Protein AF-A0A5N6P6R6-F1 (afdb_monomer_lite)

Sequence (130 aa):
MVKAIRVYEVGDPEVLKWEDVEIGDPYMSLQWMVAVGVVTAIGEGVCELKIGDIVYRNAMGTYTEEQIVLADKEMPLPPIDPLVVASVMIQAHTWFKDVMVDPCVADDGYIDRRLIDRAMVWGESLLLDD

InterPro domains:
  IPR011032 GroES-like superfamily [SSF50129] (2-95)

Foldseek 3Di:
DWWFWFADDDDDPVRTDTDDDDAPPDLPGAADFKFKDFACDDDPPDDPDDGGWIWITGGGRRRIPDYDDDNVRIDTDDPDPRVVCRVCVVVVVVVVCVQCVPPVNPVPVDRPPVVVVVVVPPDDDDDDDD

Secondary structure (DSSP, 8-state):
-EEEEE--S--SGGG-EEEEE-TT--STT----EEEEE-----TT--S--TT-EEEEESS---BS-----GGG-EEE-S--HHHHHHHHHHHHHHHHHHHH-TTT-SSS---HHHHHHHS-SSS------

Radius of gyration: 18.82 Å; chains: 1; bounding box: 40×43×48 Å

pLDDT: mean 73.02, std 19.09, range [30.12, 93.81]

Structure (mmCIF, N/CA/C/O backbone):
data_AF-A0A5N6P6R6-F1
#
_entry.id   AF-A0A5N6P6R6-F1
#
loop_
_atom_site.group_PDB
_atom_site.id
_atom_site.type_symbol
_atom_site.label_atom_id
_atom_site.label_alt_id
_atom_site.label_comp_id
_atom_site.label_asym_id
_atom_site.label_entity_id
_atom_site.label_seq_id
_atom_site.pdbx_PDB_ins_code
_atom_site.Cartn_x
_atom_site.Cartn_y
_atom_site.Cartn_z
_atom_site.occupancy
_atom_site.B_iso_or_equiv
_atom_site.auth_seq_id
_atom_site.auth_comp_id
_atom_site.auth_asym_id
_atom_site.auth_atom_id
_atom_site.pdbx_PDB_model_num
ATOM 1 N N . MET A 1 1 ? 2.689 11.099 13.423 1.00 80.75 1 MET A N 1
ATOM 2 C CA . MET A 1 1 ? 3.693 11.433 12.398 1.00 80.75 1 MET A CA 1
ATOM 3 C C . MET A 1 1 ? 4.094 10.141 11.739 1.00 80.75 1 MET A C 1
ATOM 5 O O . MET A 1 1 ? 4.387 9.197 12.464 1.00 80.75 1 MET A O 1
ATOM 9 N N . VAL A 1 2 ? 4.045 10.101 10.415 1.00 87.56 2 VAL A N 1
ATOM 10 C CA . VAL A 1 2 ? 4.487 8.956 9.610 1.00 87.56 2 VAL A CA 1
ATOM 11 C C . VAL A 1 2 ? 5.591 9.420 8.686 1.00 87.56 2 VAL A C 1
ATOM 13 O O . VAL A 1 2 ? 5.722 10.620 8.440 1.00 87.56 2 VAL A O 1
ATOM 16 N N . LYS A 1 3 ? 6.399 8.503 8.178 1.00 89.06 3 LYS A N 1
ATOM 17 C CA . LYS A 1 3 ? 7.421 8.865 7.209 1.00 89.06 3 LYS A CA 1
ATOM 18 C C . LYS A 1 3 ? 6.901 8.789 5.779 1.00 89.06 3 LYS A C 1
ATOM 20 O O . LYS A 1 3 ? 6.037 7.976 5.434 1.00 89.06 3 LYS A O 1
ATOM 25 N N . ALA A 1 4 ? 7.453 9.647 4.931 1.00 88.62 4 ALA A N 1
ATOM 26 C CA . ALA A 1 4 ? 7.219 9.617 3.498 1.00 88.62 4 ALA A CA 1
ATOM 27 C C . ALA A 1 4 ? 8.457 10.068 2.718 1.00 88.62 4 ALA A C 1
ATOM 29 O O . ALA A 1 4 ? 9.284 10.833 3.221 1.00 88.62 4 ALA A O 1
ATOM 30 N N . ILE A 1 5 ? 8.561 9.610 1.469 1.00 88.69 5 ILE A N 1
ATOM 31 C CA . ILE A 1 5 ? 9.551 10.117 0.516 1.00 88.69 5 ILE A CA 1
ATOM 32 C C . ILE A 1 5 ? 8.927 11.272 -0.261 1.00 88.69 5 ILE A C 1
ATOM 34 O O . ILE A 1 5 ? 7.967 11.072 -1.005 1.00 88.69 5 ILE A O 1
ATOM 38 N N . ARG A 1 6 ? 9.498 12.472 -0.130 1.00 85.38 6 ARG A N 1
ATOM 39 C CA . ARG A 1 6 ? 9.080 13.664 -0.881 1.00 85.38 6 ARG A CA 1
ATOM 40 C C . ARG A 1 6 ? 10.106 14.049 -1.936 1.00 85.38 6 ARG A C 1
ATOM 42 O O . ARG A 1 6 ? 11.313 13.938 -1.722 1.00 85.38 6 ARG A O 1
ATOM 49 N N . VAL A 1 7 ? 9.590 14.524 -3.067 1.00 84.44 7 VAL A N 1
ATOM 50 C CA . VAL A 1 7 ? 10.373 15.050 -4.187 1.00 84.44 7 VAL A CA 1
ATOM 51 C C . VAL A 1 7 ? 9.863 16.448 -4.498 1.00 84.44 7 VAL A C 1
ATOM 53 O O . VAL A 1 7 ? 8.674 16.644 -4.742 1.00 84.44 7 VAL A O 1
ATOM 56 N N . TYR A 1 8 ? 10.763 17.426 -4.456 1.00 85.44 8 TYR A N 1
ATOM 57 C CA . TYR A 1 8 ? 10.438 18.839 -4.682 1.00 85.44 8 TYR A CA 1
ATOM 58 C C . TYR A 1 8 ? 10.943 19.345 -6.035 1.00 85.44 8 TYR A C 1
ATOM 60 O O . TYR A 1 8 ? 10.436 20.334 -6.558 1.00 85.44 8 TYR A O 1
ATOM 68 N N . GLU A 1 9 ? 11.932 18.659 -6.602 1.00 85.25 9 GLU A N 1
ATOM 69 C CA . GLU A 1 9 ? 12.574 18.995 -7.865 1.00 85.25 9 GLU A CA 1
ATOM 70 C C . GLU A 1 9 ? 12.997 17.719 -8.596 1.00 85.25 9 GLU A C 1
ATOM 72 O O . GLU A 1 9 ? 13.173 16.666 -7.983 1.00 85.25 9 GLU A O 1
ATOM 77 N N . VAL A 1 10 ? 13.126 17.805 -9.920 1.00 87.75 10 VAL A N 1
ATOM 78 C CA . VAL A 1 10 ? 13.599 16.687 -10.745 1.00 87.75 10 VAL A CA 1
ATOM 79 C C . VAL A 1 10 ? 15.110 16.568 -10.588 1.00 87.75 10 VAL A C 1
ATOM 81 O O . VAL A 1 10 ? 15.825 17.546 -10.793 1.00 87.75 10 VAL A O 1
ATOM 84 N N . GLY A 1 11 ? 15.598 15.368 -10.287 1.00 89.69 11 GLY A N 1
ATOM 85 C CA . GLY A 1 11 ? 17.026 15.103 -10.175 1.00 89.69 11 GLY A CA 1
ATOM 86 C C . GLY A 1 11 ? 17.340 13.637 -9.905 1.00 89.69 11 GLY A C 1
ATOM 87 O O . GLY A 1 11 ? 16.467 12.769 -9.984 1.00 89.69 11 GLY A O 1
ATOM 88 N N . ASP A 1 12 ? 18.608 13.391 -9.597 1.00 91.12 12 ASP A N 1
ATOM 89 C CA . ASP A 1 12 ? 19.142 12.088 -9.202 1.00 91.12 12 ASP A CA 1
ATOM 90 C C . ASP A 1 12 ? 18.595 11.645 -7.830 1.00 91.12 12 ASP A C 1
ATOM 92 O O . ASP A 1 12 ? 17.969 12.446 -7.135 1.00 91.12 12 ASP A O 1
ATOM 96 N N . PRO A 1 13 ? 18.825 10.397 -7.374 1.00 89.88 13 PRO A N 1
ATOM 97 C CA . PRO A 1 13 ? 18.263 9.888 -6.114 1.00 89.88 13 PRO A CA 1
ATOM 98 C C . PRO A 1 13 ? 18.543 10.738 -4.863 1.00 89.88 13 PRO A C 1
ATOM 100 O O . PRO A 1 13 ? 17.854 10.597 -3.858 1.00 89.88 13 PRO A O 1
ATOM 103 N N . GLU A 1 14 ? 19.527 11.633 -4.920 1.00 91.44 14 GLU A N 1
ATOM 104 C CA . GLU A 1 14 ? 19.862 12.600 -3.871 1.00 91.44 14 GLU A CA 1
ATOM 105 C C . GLU A 1 14 ? 18.728 13.597 -3.574 1.00 91.44 14 GLU A C 1
ATOM 107 O O . GLU A 1 14 ? 18.653 14.123 -2.465 1.00 91.44 14 GLU A O 1
ATOM 112 N N . VAL A 1 15 ? 17.818 13.839 -4.528 1.00 90.56 15 VAL A N 1
ATOM 113 C CA . VAL A 1 15 ? 16.662 14.730 -4.319 1.00 90.56 15 VAL A CA 1
ATOM 114 C C . VAL A 1 15 ? 15.535 14.072 -3.512 1.00 90.56 15 VAL A C 1
ATOM 116 O O . VAL A 1 15 ? 14.577 14.751 -3.135 1.00 90.56 15 VAL A O 1
ATOM 119 N N . LEU A 1 16 ? 15.628 12.761 -3.242 1.00 89.31 16 LEU A N 1
ATOM 120 C CA . LEU A 1 16 ? 14.659 12.023 -2.433 1.00 89.31 16 LEU A CA 1
ATOM 121 C C . LEU A 1 16 ? 14.866 12.339 -0.949 1.00 89.31 16 LEU A C 1
ATOM 123 O O . LEU A 1 16 ? 15.903 12.016 -0.369 1.00 89.31 16 LEU A O 1
ATOM 127 N N . LYS A 1 17 ? 13.854 12.928 -0.307 1.00 89.44 17 LYS A N 1
ATOM 128 C CA . LYS A 1 17 ? 13.918 13.287 1.116 1.00 89.44 17 LYS A CA 1
ATOM 129 C C . LYS A 1 17 ? 13.010 12.399 1.953 1.00 89.44 17 LYS A C 1
ATOM 131 O O . LYS A 1 17 ? 11.830 12.265 1.642 1.00 89.44 17 LYS A O 1
ATOM 136 N N . TRP A 1 18 ? 13.562 11.822 3.022 1.00 90.75 18 TRP A N 1
ATOM 137 C CA . TRP A 1 18 ? 12.822 11.044 4.020 1.00 90.75 18 TRP A CA 1
ATOM 138 C C . TRP A 1 18 ? 12.369 11.953 5.160 1.00 90.75 18 TRP A C 1
ATOM 140 O O . TRP A 1 18 ? 13.164 12.326 6.026 1.00 90.75 18 TRP A O 1
ATOM 150 N N . GLU A 1 19 ? 11.097 12.332 5.142 1.00 89.38 19 GLU A N 1
ATOM 151 C CA . GLU A 1 19 ? 10.555 13.384 6.005 1.00 89.38 19 GLU A CA 1
ATOM 152 C C . GLU A 1 19 ? 9.415 12.845 6.874 1.00 89.38 19 GLU A C 1
ATOM 154 O O . GLU A 1 19 ? 8.696 11.924 6.485 1.00 89.38 19 GLU A O 1
ATOM 159 N N . ASP A 1 20 ? 9.265 13.416 8.071 1.00 89.88 20 ASP A N 1
ATOM 160 C CA . ASP A 1 20 ? 8.076 13.210 8.898 1.00 89.88 20 ASP A CA 1
ATOM 161 C C . ASP A 1 20 ? 6.921 14.038 8.331 1.00 89.88 20 ASP A C 1
ATOM 163 O O . ASP A 1 20 ? 7.062 15.241 8.113 1.00 89.88 20 ASP A O 1
ATOM 167 N N . VAL A 1 21 ? 5.776 13.398 8.118 1.00 85.50 21 VAL A N 1
ATOM 168 C CA . VAL A 1 21 ? 4.561 14.019 7.586 1.00 85.50 21 VAL A CA 1
ATOM 169 C C . VAL A 1 21 ? 3.365 13.735 8.488 1.00 85.50 21 VAL A C 1
ATOM 171 O O . VAL A 1 21 ? 3.328 12.736 9.224 1.00 85.50 21 VAL A O 1
ATOM 174 N N . GLU A 1 22 ? 2.375 14.624 8.439 1.00 85.56 22 GLU A N 1
ATOM 175 C CA . GLU A 1 22 ? 1.089 14.376 9.074 1.00 85.56 22 GLU A CA 1
ATOM 176 C C . GLU A 1 22 ? 0.206 13.526 8.157 1.00 85.56 22 GLU A C 1
ATOM 178 O O . GLU A 1 22 ? 0.189 13.669 6.932 1.00 85.56 22 GLU A O 1
ATOM 183 N N . ILE A 1 23 ? -0.532 12.596 8.762 1.00 80.50 23 ILE A N 1
ATOM 184 C CA . ILE A 1 23 ? -1.466 11.750 8.023 1.00 80.50 23 ILE A CA 1
ATOM 185 C C . ILE A 1 23 ? -2.584 12.648 7.479 1.00 80.50 23 ILE A C 1
ATOM 187 O O . ILE A 1 23 ? -3.280 13.309 8.246 1.00 80.50 23 ILE A O 1
ATOM 191 N N . GLY A 1 24 ? -2.772 12.635 6.158 1.00 72.69 24 GLY A N 1
ATOM 192 C CA . GLY A 1 24 ? -3.755 13.478 5.469 1.00 72.69 24 GLY A CA 1
ATOM 193 C C . GLY A 1 24 ? -3.170 14.730 4.814 1.00 72.69 24 GLY A C 1
ATOM 194 O O . GLY A 1 24 ? -3.910 15.439 4.129 1.00 72.69 24 GLY A O 1
ATOM 195 N N . ASP A 1 25 ? -1.862 14.977 4.949 1.00 70.38 25 ASP A N 1
ATOM 196 C CA . ASP A 1 25 ? -1.195 16.023 4.175 1.00 70.38 25 ASP A CA 1
ATOM 197 C C . ASP A 1 25 ? -1.385 15.792 2.664 1.00 70.38 25 ASP A C 1
ATOM 199 O O . ASP A 1 25 ? -1.205 14.671 2.171 1.00 70.38 25 ASP A O 1
ATOM 203 N N . PRO A 1 26 ? -1.742 16.838 1.894 1.00 60.41 26 PRO A N 1
ATOM 204 C CA . PRO A 1 26 ? -2.059 16.691 0.484 1.00 60.41 26 PRO A CA 1
ATOM 205 C C . PRO A 1 26 ? -0.861 16.170 -0.318 1.00 60.41 26 PRO A C 1
ATOM 207 O O . PRO A 1 26 ? 0.262 16.665 -0.214 1.00 60.41 26 PRO A O 1
ATOM 210 N N . TYR A 1 27 ? -1.155 15.207 -1.196 1.00 61.12 27 TYR A N 1
ATOM 211 C CA . TYR A 1 27 ? -0.233 14.400 -2.012 1.00 61.12 27 TYR A CA 1
ATOM 212 C C . TYR A 1 27 ? 0.662 15.164 -2.998 1.00 61.12 27 TYR A C 1
ATOM 214 O O . TYR A 1 27 ? 1.357 14.541 -3.795 1.00 61.12 27 TYR A O 1
ATOM 222 N N . MET A 1 28 ? 0.642 16.498 -2.990 1.00 52.44 28 MET A N 1
ATOM 223 C CA . MET A 1 28 ? 1.182 17.336 -4.067 1.00 52.44 28 MET A CA 1
ATOM 224 C C . MET A 1 28 ? 2.699 17.209 -4.286 1.00 52.44 28 MET A C 1
ATOM 226 O O . MET A 1 28 ? 3.177 17.652 -5.323 1.00 52.44 28 MET A O 1
ATOM 230 N N . SER A 1 29 ? 3.448 16.587 -3.367 1.00 54.47 29 SER A N 1
ATOM 231 C CA . SER A 1 29 ? 4.894 16.334 -3.513 1.00 54.47 29 SER A CA 1
ATOM 232 C C . SER A 1 29 ? 5.288 14.856 -3.401 1.00 54.47 29 SER A C 1
ATOM 234 O O . SER A 1 29 ? 6.474 14.543 -3.266 1.00 54.47 29 SER A O 1
ATOM 236 N N . LEU A 1 30 ? 4.314 13.945 -3.355 1.00 58.16 30 LEU A N 1
ATOM 237 C CA . LEU A 1 30 ? 4.585 12.518 -3.241 1.00 58.16 30 LEU A CA 1
ATOM 238 C C . LEU A 1 30 ? 4.564 11.917 -4.652 1.00 58.16 30 LEU A C 1
ATOM 240 O O . LEU A 1 30 ? 3.525 11.824 -5.307 1.00 58.16 30 LEU A O 1
ATOM 244 N N . GLN A 1 31 ? 5.748 11.551 -5.136 1.00 59.88 31 GLN A N 1
ATOM 245 C CA . GLN A 1 31 ? 5.913 10.795 -6.376 1.00 59.88 31 GLN A CA 1
ATOM 246 C C . GLN A 1 31 ? 5.427 9.342 -6.148 1.00 59.88 31 GLN A C 1
ATOM 248 O O . GLN A 1 31 ? 5.261 8.925 -5.001 1.00 59.88 31 GLN A O 1
ATOM 253 N N . TRP A 1 32 ? 5.254 8.572 -7.230 1.00 65.56 32 TRP A N 1
ATOM 254 C CA . TRP A 1 32 ? 4.916 7.130 -7.282 1.00 65.56 32 TRP A CA 1
ATOM 255 C C . TRP A 1 32 ? 3.435 6.780 -7.278 1.00 65.56 32 TRP A C 1
ATOM 257 O O . TRP A 1 32 ? 2.627 7.490 -6.698 1.00 65.56 32 TRP A O 1
ATOM 267 N N . MET A 1 33 ? 3.102 5.694 -7.984 1.00 74.75 33 MET A N 1
ATOM 268 C CA . MET A 1 33 ? 1.729 5.364 -8.370 1.00 74.75 33 MET A CA 1
ATOM 269 C C . MET A 1 33 ? 1.145 4.134 -7.679 1.00 74.75 33 MET A C 1
ATOM 271 O O . MET A 1 33 ? -0.057 3.950 -7.754 1.00 74.75 33 MET A O 1
ATOM 275 N N . VAL A 1 34 ? 1.938 3.255 -7.067 1.00 83.44 34 VAL A N 1
ATOM 276 C CA . VAL A 1 34 ? 1.441 1.945 -6.611 1.00 83.44 34 VAL A CA 1
ATOM 277 C C . VAL A 1 34 ? 1.742 1.710 -5.136 1.00 83.44 34 VAL A C 1
ATOM 279 O O . VAL A 1 34 ? 2.871 1.939 -4.705 1.00 83.44 34 VAL A O 1
ATOM 282 N N . ALA A 1 35 ? 0.737 1.247 -4.389 1.00 86.38 35 ALA A N 1
ATOM 283 C CA . ALA A 1 35 ? 0.862 0.742 -3.022 1.00 86.38 35 ALA A CA 1
ATOM 284 C C . ALA A 1 35 ? 0.030 -0.529 -2.838 1.00 86.38 35 ALA A C 1
ATOM 286 O O . ALA A 1 35 ? -1.008 -0.718 -3.474 1.00 86.38 35 ALA A O 1
ATOM 287 N N . VAL A 1 36 ? 0.478 -1.366 -1.908 1.00 90.12 36 VAL A N 1
ATOM 288 C CA . VAL A 1 36 ? -0.322 -2.432 -1.310 1.00 90.12 36 VAL A CA 1
ATOM 289 C C . VAL A 1 36 ? -0.204 -2.271 0.192 1.00 90.12 36 VAL A C 1
ATOM 291 O O . VAL A 1 36 ? 0.901 -2.100 0.704 1.00 90.12 36 VAL A O 1
ATOM 294 N N . GLY A 1 37 ? -1.329 -2.311 0.890 1.00 90.00 37 GLY A N 1
ATOM 295 C CA . GLY A 1 37 ? -1.359 -2.108 2.330 1.00 90.00 37 GLY A CA 1
ATOM 296 C C . GLY A 1 37 ? -2.457 -2.910 2.999 1.00 90.00 37 GLY A C 1
ATOM 297 O O . GLY A 1 37 ? -3.334 -3.470 2.343 1.00 90.00 37 GLY A O 1
ATOM 298 N N . VAL A 1 38 ? -2.392 -2.957 4.325 1.00 92.75 38 VAL A N 1
ATOM 299 C CA . VAL A 1 38 ? -3.450 -3.512 5.168 1.00 92.75 38 VAL A CA 1
ATOM 300 C C . VAL A 1 38 ? -4.304 -2.359 5.683 1.00 92.75 38 VAL A C 1
ATOM 302 O O . VAL A 1 38 ? -3.771 -1.343 6.125 1.00 92.75 38 VAL A O 1
ATOM 305 N N . VAL A 1 39 ? -5.625 -2.509 5.657 1.00 92.88 39 VAL A N 1
ATOM 306 C CA . VAL A 1 39 ? -6.556 -1.532 6.229 1.00 92.88 39 VAL A CA 1
ATOM 307 C C . VAL A 1 39 ? -6.407 -1.531 7.751 1.00 92.88 39 VAL A C 1
ATOM 309 O O . VAL A 1 39 ? -6.762 -2.505 8.416 1.00 92.88 39 VAL A O 1
ATOM 312 N N . THR A 1 40 ? -5.892 -0.439 8.314 1.00 92.44 40 THR A N 1
ATOM 313 C CA . THR A 1 40 ? -5.674 -0.279 9.765 1.00 92.44 40 THR A CA 1
ATOM 314 C C . THR A 1 40 ? -6.802 0.483 10.462 1.00 92.44 40 THR A C 1
ATOM 316 O O . THR A 1 40 ? -7.045 0.270 11.649 1.00 92.44 40 THR A O 1
ATOM 319 N N . ALA A 1 41 ? -7.525 1.336 9.735 1.00 91.38 41 ALA A N 1
ATOM 320 C CA . ALA A 1 41 ? -8.638 2.129 10.244 1.00 91.38 41 ALA A CA 1
ATOM 321 C C . ALA A 1 41 ? -9.700 2.351 9.160 1.00 91.38 41 ALA A C 1
ATOM 323 O O . ALA A 1 41 ? -9.409 2.290 7.966 1.00 91.38 41 ALA A O 1
ATOM 324 N N . ILE A 1 42 ? -10.937 2.615 9.587 1.00 92.31 42 ILE A N 1
ATOM 325 C CA . ILE A 1 42 ? -12.093 2.799 8.707 1.00 92.31 42 ILE A CA 1
ATOM 326 C C . ILE A 1 42 ? -12.863 4.048 9.125 1.00 92.31 42 ILE A C 1
ATOM 328 O O . ILE A 1 42 ? -13.158 4.237 10.305 1.00 92.31 42 ILE A O 1
ATOM 332 N N . GLY A 1 43 ? -13.171 4.899 8.145 1.00 88.38 43 GLY A N 1
ATOM 333 C CA . GLY A 1 43 ? -13.997 6.089 8.332 1.00 88.38 43 GLY A CA 1
ATOM 334 C C . GLY A 1 43 ? -15.494 5.775 8.375 1.00 88.38 43 GLY A C 1
ATOM 335 O O . GLY A 1 43 ? -15.951 4.737 7.897 1.00 88.38 43 GLY A O 1
ATOM 336 N N . GLU A 1 44 ? -16.276 6.699 8.929 1.00 87.75 44 GLU A N 1
ATOM 337 C CA . GLU A 1 44 ? -17.736 6.588 8.964 1.00 87.75 44 GLU A CA 1
ATOM 338 C C . GLU A 1 44 ? -18.318 6.513 7.538 1.00 87.75 44 GLU A C 1
ATOM 340 O O . GLU A 1 44 ? -17.961 7.306 6.668 1.00 87.75 44 GLU A O 1
ATOM 345 N N . GLY A 1 45 ? -19.202 5.541 7.293 1.00 85.88 45 GLY A N 1
ATOM 346 C CA . GLY A 1 45 ? -19.850 5.332 5.990 1.00 85.88 45 GLY A CA 1
ATOM 347 C C . GLY A 1 45 ? -19.134 4.373 5.030 1.00 85.88 45 GLY A C 1
ATOM 348 O O . GLY A 1 45 ? -19.668 4.090 3.961 1.00 85.88 45 GLY A O 1
ATOM 349 N N . VAL A 1 46 ? -17.969 3.830 5.396 1.00 87.56 46 VAL A N 1
ATOM 350 C CA . VAL A 1 46 ? -17.296 2.776 4.617 1.00 87.56 46 VAL A CA 1
ATOM 351 C C . VAL A 1 46 ? -17.848 1.407 5.022 1.00 87.56 46 VAL A C 1
ATOM 353 O O . VAL A 1 46 ? -17.680 0.977 6.161 1.00 87.56 46 VAL A O 1
ATOM 356 N N . CYS A 1 47 ? -18.501 0.718 4.084 1.00 85.38 47 CYS A N 1
ATOM 357 C CA . CYS A 1 47 ? -19.159 -0.572 4.340 1.00 85.38 47 CYS A CA 1
ATOM 358 C C . CYS A 1 47 ? -18.469 -1.772 3.671 1.00 85.38 47 CYS A C 1
ATOM 360 O O . CYS A 1 47 ? -18.695 -2.906 4.084 1.00 85.38 47 CYS A O 1
ATOM 362 N N . GLU A 1 48 ? -17.678 -1.541 2.619 1.00 84.75 48 GLU A N 1
ATOM 363 C CA . GLU A 1 48 ? -17.163 -2.611 1.745 1.00 84.75 48 GLU A CA 1
ATOM 364 C C . GLU A 1 48 ? -15.799 -3.163 2.173 1.00 84.75 48 GLU A C 1
ATOM 366 O O . GLU A 1 48 ? -15.448 -4.285 1.814 1.00 84.75 48 GLU A O 1
ATOM 371 N N . LEU A 1 49 ? -15.052 -2.400 2.972 1.00 89.50 49 LEU A N 1
ATOM 372 C CA . LEU A 1 49 ? -13.754 -2.789 3.518 1.00 89.50 49 LEU A CA 1
ATOM 373 C C . LEU A 1 49 ? -13.872 -3.031 5.022 1.00 89.50 49 LEU A C 1
ATOM 375 O O . LEU A 1 49 ? -14.693 -2.412 5.699 1.00 89.50 49 LEU A O 1
ATOM 379 N N . LYS A 1 50 ? -13.024 -3.909 5.556 1.00 91.38 50 LYS A N 1
ATOM 380 C CA . LYS A 1 50 ? -12.850 -4.135 6.999 1.00 91.38 50 LYS A CA 1
ATOM 381 C C . LYS A 1 50 ? -11.385 -3.996 7.402 1.00 91.38 50 LYS A C 1
ATOM 383 O O . LYS A 1 50 ? -10.478 -4.180 6.594 1.00 91.38 50 LYS A O 1
ATOM 388 N N . ILE A 1 51 ? -11.156 -3.689 8.678 1.00 93.81 51 ILE A N 1
ATOM 389 C CA . ILE A 1 51 ? -9.808 -3.692 9.255 1.00 93.81 51 ILE A CA 1
ATOM 390 C C . ILE A 1 51 ? -9.193 -5.080 9.041 1.00 93.81 51 ILE A C 1
ATOM 392 O O . ILE A 1 51 ? -9.835 -6.097 9.312 1.00 93.81 51 ILE A O 1
ATOM 396 N N . GLY A 1 52 ? -7.957 -5.107 8.551 1.00 91.12 52 GLY A N 1
ATOM 397 C CA . GLY A 1 52 ? -7.243 -6.326 8.180 1.00 91.12 52 GLY A CA 1
ATOM 398 C C . GLY A 1 52 ? -7.387 -6.735 6.713 1.00 91.12 52 GLY A C 1
ATOM 399 O O . GLY A 1 52 ? -6.680 -7.648 6.291 1.00 91.12 52 GLY A O 1
ATOM 400 N N . ASP A 1 53 ? -8.244 -6.078 5.924 1.00 92.62 53 ASP A N 1
ATOM 401 C CA . ASP A 1 53 ? -8.263 -6.300 4.477 1.00 92.62 53 ASP A CA 1
ATOM 402 C C . ASP A 1 53 ? -6.961 -5.833 3.837 1.00 92.62 53 ASP A C 1
ATOM 404 O O . ASP A 1 53 ? -6.370 -4.831 4.240 1.00 92.62 53 ASP A O 1
ATOM 408 N N . ILE A 1 54 ? -6.533 -6.564 2.814 1.00 91.94 54 ILE A N 1
ATOM 409 C CA . ILE A 1 54 ? -5.394 -6.192 1.985 1.00 91.94 54 ILE A CA 1
ATOM 410 C C . ILE A 1 54 ? -5.949 -5.439 0.788 1.00 91.94 54 ILE A C 1
ATOM 412 O O . ILE A 1 54 ? -6.845 -5.935 0.108 1.00 91.94 54 ILE A O 1
ATOM 416 N N . VAL A 1 55 ? -5.432 -4.244 0.539 1.00 91.19 55 VAL A N 1
ATOM 417 C CA . VAL A 1 55 ? -5.896 -3.372 -0.538 1.00 91.19 55 VAL A CA 1
ATOM 418 C C . VAL A 1 55 ? -4.747 -2.990 -1.453 1.00 91.19 55 VAL A C 1
ATOM 420 O O . VAL A 1 55 ? -3.625 -2.745 -1.007 1.00 91.19 55 VAL A O 1
ATOM 423 N N . TYR A 1 56 ? -5.039 -2.955 -2.748 1.00 87.62 56 TYR A N 1
ATOM 424 C CA . TYR A 1 56 ? -4.163 -2.431 -3.782 1.00 87.62 56 TYR A CA 1
ATOM 425 C C . TYR A 1 56 ? -4.643 -1.057 -4.230 1.00 87.62 56 TYR A C 1
ATOM 427 O O . TYR A 1 56 ? -5.828 -0.872 -4.523 1.00 87.62 56 TYR A O 1
ATOM 435 N N . ARG A 1 57 ? -3.680 -0.145 -4.381 1.00 83.94 57 ARG A N 1
ATOM 436 C CA . ARG A 1 57 ? -3.901 1.216 -4.846 1.00 83.94 57 ARG A CA 1
ATOM 437 C C . ARG A 1 57 ? -3.034 1.550 -6.048 1.00 83.94 57 ARG A C 1
ATOM 439 O O . ARG A 1 57 ? -1.822 1.331 -6.025 1.00 83.94 57 ARG A O 1
ATOM 446 N N . ASN A 1 58 ? -3.651 2.191 -7.040 1.00 80.44 58 ASN A N 1
ATOM 447 C CA . ASN A 1 58 ? -2.957 2.867 -8.132 1.00 80.44 58 ASN A CA 1
ATOM 448 C C . ASN A 1 58 ? -3.259 4.378 -8.116 1.00 80.44 58 ASN A C 1
ATOM 450 O O . ASN A 1 58 ? -4.231 4.836 -8.715 1.00 80.44 58 ASN A O 1
ATOM 454 N N . ALA A 1 59 ? -2.475 5.159 -7.375 1.00 77.25 59 ALA A N 1
ATOM 455 C CA . ALA A 1 59 ? -2.596 6.610 -7.313 1.00 77.25 59 ALA A CA 1
ATOM 456 C C . ALA A 1 59 ? -1.262 7.268 -6.962 1.00 77.25 59 ALA A C 1
ATOM 458 O O . ALA A 1 59 ? -0.400 6.646 -6.358 1.00 77.25 59 ALA A O 1
ATOM 459 N N . MET A 1 60 ? -1.130 8.555 -7.278 1.00 78.25 60 MET A N 1
ATOM 460 C CA . MET A 1 60 ? 0.029 9.340 -6.863 1.00 78.25 60 MET A CA 1
ATOM 461 C C . MET A 1 60 ? 0.185 9.371 -5.337 1.00 78.25 60 MET A C 1
ATOM 463 O O . MET A 1 60 ? -0.792 9.529 -4.597 1.00 78.25 60 MET A O 1
ATOM 467 N N . GLY A 1 61 ? 1.433 9.285 -4.899 1.00 79.50 61 GLY A N 1
ATOM 468 C CA . GLY A 1 61 ? 1.865 9.538 -3.540 1.00 79.50 61 GLY A CA 1
ATOM 469 C C . GLY A 1 61 ? 1.899 8.333 -2.616 1.00 79.50 61 GLY A C 1
ATOM 470 O O . GLY A 1 61 ? 1.599 8.456 -1.433 1.00 79.50 61 GLY A O 1
ATOM 471 N N . THR A 1 62 ? 2.261 7.174 -3.157 1.00 84.00 62 THR A N 1
ATOM 472 C CA . THR A 1 62 ? 2.244 5.898 -2.433 1.00 84.00 62 THR A CA 1
ATOM 473 C C . THR A 1 62 ? 3.484 5.620 -1.589 1.00 84.00 62 THR A C 1
ATOM 475 O O . THR A 1 62 ? 3.486 4.662 -0.823 1.00 84.00 62 THR A O 1
ATOM 478 N N . TYR A 1 63 ? 4.543 6.429 -1.689 1.00 88.50 63 TYR A N 1
ATOM 479 C CA . TYR A 1 63 ? 5.749 6.267 -0.863 1.00 88.50 63 TYR A CA 1
ATOM 480 C C . TYR A 1 63 ? 5.584 6.916 0.512 1.00 88.50 63 TYR A C 1
ATOM 482 O O . TYR A 1 63 ? 6.237 7.906 0.851 1.00 88.50 63 TYR A O 1
ATOM 490 N N . THR A 1 64 ? 4.697 6.336 1.309 1.00 86.69 64 THR A N 1
ATOM 491 C CA . THR A 1 64 ? 4.461 6.691 2.706 1.00 86.69 64 THR A CA 1
ATOM 492 C C . THR A 1 64 ? 4.154 5.434 3.513 1.00 86.69 64 THR A C 1
ATOM 494 O O . THR A 1 64 ? 3.700 4.438 2.955 1.00 86.69 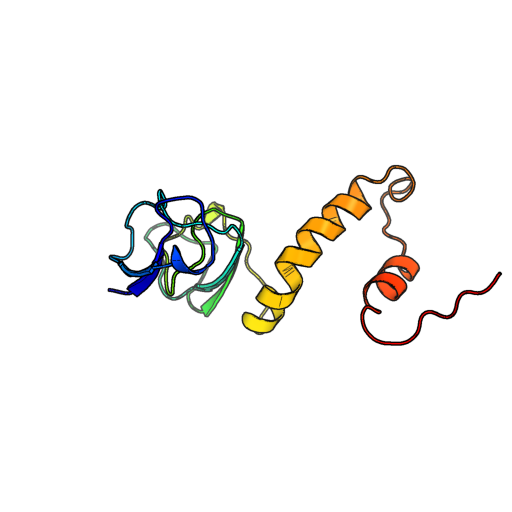64 THR A O 1
ATOM 497 N N . GLU A 1 65 ? 4.429 5.463 4.815 1.00 88.75 65 GLU A N 1
ATOM 498 C CA . GLU A 1 65 ? 4.129 4.339 5.709 1.00 88.75 65 GLU A CA 1
ATOM 499 C C . GLU A 1 65 ? 2.618 4.143 5.910 1.00 88.75 65 GLU A C 1
ATOM 501 O O . GLU A 1 65 ? 2.159 3.006 5.985 1.00 88.75 65 GLU A O 1
ATOM 506 N N . GLU A 1 66 ? 1.835 5.228 5.957 1.00 87.94 66 GLU A N 1
ATOM 507 C CA . GLU A 1 66 ? 0.376 5.178 6.096 1.00 87.94 66 GLU A CA 1
ATOM 508 C C . GLU A 1 66 ? -0.301 6.317 5.333 1.00 87.94 66 GLU A C 1
ATOM 510 O O . GLU A 1 66 ? 0.242 7.412 5.186 1.00 87.94 66 GLU A O 1
ATOM 515 N N . GLN A 1 67 ? -1.532 6.081 4.878 1.00 84.69 67 GLN A N 1
ATOM 516 C CA . GLN A 1 67 ? -2.277 7.048 4.082 1.00 84.69 67 GLN A CA 1
ATOM 517 C C . GLN A 1 67 ? -3.780 6.940 4.345 1.00 84.69 67 GLN A C 1
ATOM 519 O O . GLN A 1 67 ? -4.323 5.841 4.438 1.00 84.69 67 GLN A O 1
ATOM 524 N N . ILE A 1 68 ? -4.471 8.082 4.399 1.00 86.38 68 ILE A N 1
ATOM 525 C CA . ILE A 1 68 ? -5.939 8.114 4.363 1.00 86.38 68 ILE A CA 1
ATOM 526 C C . ILE A 1 68 ? -6.380 8.057 2.909 1.00 86.38 68 ILE A C 1
ATOM 528 O O . ILE A 1 68 ? -6.062 8.940 2.116 1.00 86.38 68 ILE A O 1
ATOM 532 N N . VAL A 1 69 ? -7.130 7.027 2.552 1.00 84.44 69 VAL A N 1
ATOM 533 C CA . VAL A 1 69 ? -7.501 6.757 1.163 1.00 84.44 69 VAL A CA 1
ATOM 534 C C . VAL A 1 69 ? -9.018 6.762 0.993 1.00 84.44 69 VAL A C 1
ATOM 536 O O . VAL A 1 69 ? -9.763 6.629 1.964 1.00 84.44 69 VAL A O 1
ATOM 539 N N . LEU A 1 70 ? -9.483 6.956 -0.241 1.00 84.06 70 LEU A N 1
ATOM 540 C CA . LEU A 1 70 ? -10.907 6.891 -0.560 1.00 84.06 70 LEU A CA 1
ATOM 541 C C . LEU A 1 70 ? -11.283 5.431 -0.817 1.00 84.06 70 LEU A C 1
ATOM 543 O O . LEU A 1 70 ? -10.824 4.851 -1.795 1.00 84.06 70 LEU A O 1
ATOM 547 N N . ALA A 1 71 ? -12.102 4.850 0.062 1.00 83.56 71 ALA A N 1
ATOM 548 C CA . ALA A 1 71 ? -12.413 3.419 0.052 1.00 83.56 71 ALA A CA 1
ATOM 549 C C . ALA A 1 71 ? -13.009 2.910 -1.276 1.00 83.56 71 ALA A C 1
ATOM 551 O O . ALA A 1 71 ? -12.759 1.772 -1.652 1.00 83.56 71 ALA A O 1
ATOM 552 N N . ASP A 1 72 ? -13.746 3.750 -2.006 1.00 83.31 72 ASP A N 1
ATOM 553 C CA . ASP A 1 72 ? -14.369 3.437 -3.301 1.00 83.31 72 ASP A CA 1
ATOM 554 C C . ASP A 1 72 ? -13.364 3.291 -4.458 1.00 83.31 72 ASP A C 1
ATOM 556 O O . ASP A 1 72 ? -13.721 2.828 -5.541 1.00 83.31 72 ASP A O 1
ATOM 560 N N . LYS A 1 73 ? -12.108 3.698 -4.250 1.00 81.06 73 LYS A N 1
ATOM 561 C CA . LYS A 1 73 ? -11.031 3.617 -5.249 1.00 81.06 73 LYS A CA 1
ATOM 562 C C . LYS A 1 73 ? -10.033 2.502 -4.976 1.00 81.06 73 LYS A C 1
ATOM 564 O O . LYS A 1 73 ? -9.090 2.339 -5.751 1.00 81.06 73 LYS A O 1
ATOM 569 N N . GLU A 1 74 ? -10.230 1.761 -3.895 1.00 83.00 74 GLU A N 1
ATOM 570 C CA . GLU A 1 74 ? -9.319 0.709 -3.478 1.00 83.00 74 GLU A CA 1
ATOM 571 C C . GLU A 1 74 ? -9.790 -0.652 -3.976 1.00 83.00 74 GLU A C 1
ATOM 573 O O . GLU A 1 74 ? -10.980 -0.967 -3.976 1.00 83.00 74 GLU A O 1
ATOM 578 N N . MET A 1 75 ? -8.835 -1.481 -4.395 1.00 86.69 75 MET A N 1
ATOM 579 C CA . MET A 1 75 ? -9.123 -2.835 -4.845 1.00 86.69 75 MET A CA 1
ATOM 580 C C . MET A 1 75 ? -8.805 -3.824 -3.718 1.00 86.69 75 MET A C 1
ATOM 582 O O . MET A 1 75 ? -7.625 -4.006 -3.405 1.00 86.69 75 MET A O 1
ATOM 586 N N . PRO A 1 76 ? -9.807 -4.477 -3.101 1.00 89.25 76 PRO A N 1
ATOM 587 C CA . PRO A 1 76 ? -9.550 -5.509 -2.108 1.00 89.25 76 PRO A CA 1
ATOM 588 C C . PRO A 1 76 ? -8.896 -6.727 -2.763 1.00 89.25 76 PRO A C 1
ATOM 590 O O . PRO A 1 76 ? -9.245 -7.134 -3.874 1.00 89.25 76 PRO A O 1
ATOM 593 N N . LEU A 1 77 ? -7.949 -7.323 -2.050 1.00 88.94 77 LEU A N 1
ATOM 594 C CA . LEU A 1 77 ? -7.181 -8.474 -2.488 1.00 88.94 77 LEU A CA 1
ATOM 595 C C . LEU A 1 77 ? -7.437 -9.692 -1.592 1.00 88.94 77 LEU A C 1
ATOM 597 O O . LEU A 1 77 ? -7.780 -9.549 -0.415 1.00 88.94 77 LEU A O 1
ATOM 601 N N . PRO A 1 78 ? -7.251 -10.913 -2.126 1.00 88.75 78 PRO A N 1
ATOM 602 C CA . PRO A 1 78 ? -7.206 -12.120 -1.306 1.00 88.75 78 PRO A CA 1
ATOM 603 C C . PRO A 1 78 ? -6.068 -12.046 -0.266 1.00 88.75 78 PRO A C 1
ATOM 605 O O . PRO A 1 78 ? -5.168 -11.217 -0.407 1.00 88.75 78 PRO A O 1
ATOM 608 N N . PRO A 1 79 ? -6.066 -12.923 0.760 1.00 87.31 79 PRO A N 1
ATOM 609 C CA . PRO A 1 79 ? -5.074 -12.923 1.839 1.00 87.31 79 PRO A CA 1
ATOM 610 C C . PRO A 1 79 ? -3.699 -13.424 1.356 1.00 87.31 79 PRO A C 1
ATOM 612 O O . PRO A 1 79 ? -3.255 -14.519 1.695 1.00 87.31 79 PRO A O 1
ATOM 615 N N . ILE A 1 80 ? -3.043 -12.620 0.525 1.00 87.88 80 ILE A N 1
ATOM 616 C CA . ILE A 1 80 ? -1.696 -12.813 -0.009 1.00 87.88 80 ILE A CA 1
ATOM 617 C C . ILE A 1 80 ? -0.787 -11.795 0.670 1.00 87.88 80 ILE A C 1
ATOM 619 O O . ILE A 1 80 ? -1.196 -10.661 0.894 1.00 87.88 80 ILE A O 1
ATOM 623 N N . ASP A 1 81 ? 0.447 -12.185 0.974 1.00 86.56 81 ASP A N 1
ATOM 624 C CA . ASP A 1 81 ? 1.432 -11.282 1.564 1.00 86.56 81 ASP A CA 1
ATOM 625 C C . ASP A 1 81 ? 1.552 -9.964 0.754 1.00 86.56 81 ASP A C 1
ATOM 627 O O . ASP A 1 81 ? 1.811 -10.014 -0.457 1.00 86.56 81 ASP A O 1
ATOM 631 N N . PRO A 1 82 ? 1.374 -8.786 1.386 1.00 86.62 82 PRO A N 1
ATOM 632 C CA . PRO A 1 82 ? 1.430 -7.497 0.701 1.00 86.62 82 PRO A CA 1
ATOM 633 C C . PRO A 1 82 ? 2.725 -7.253 -0.080 1.00 86.62 82 PRO A C 1
ATOM 635 O O . PRO A 1 82 ? 2.681 -6.616 -1.130 1.00 86.62 82 PRO A O 1
ATOM 638 N N . LEU A 1 83 ? 3.866 -7.773 0.386 1.00 86.88 83 LEU A N 1
ATOM 639 C CA . LEU A 1 83 ? 5.156 -7.631 -0.287 1.00 86.88 83 LEU A CA 1
ATOM 640 C C . LEU A 1 83 ? 5.190 -8.435 -1.587 1.00 86.88 83 LEU A C 1
ATOM 642 O O . LEU A 1 83 ? 5.674 -7.944 -2.608 1.00 86.88 83 LEU A O 1
ATOM 646 N N . VAL A 1 84 ? 4.632 -9.649 -1.567 1.00 87.12 84 VAL A N 1
ATOM 647 C CA . VAL A 1 84 ? 4.499 -10.481 -2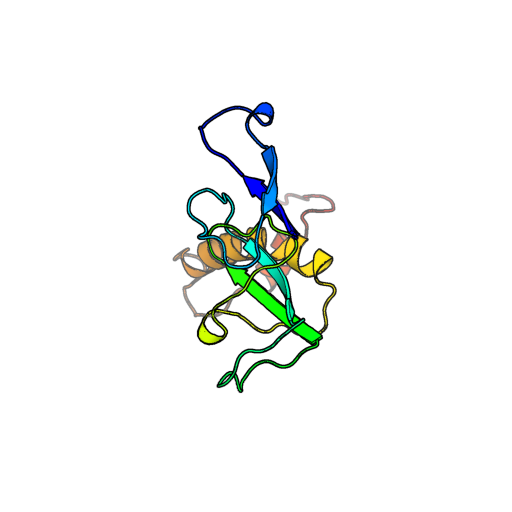.770 1.00 87.12 84 VAL A CA 1
ATOM 648 C C . VAL A 1 84 ? 3.646 -9.749 -3.794 1.00 87.12 84 VAL A C 1
ATOM 650 O O . VAL A 1 84 ? 4.062 -9.587 -4.939 1.00 87.12 84 VAL A O 1
ATOM 653 N N . VAL A 1 85 ? 2.494 -9.234 -3.371 1.00 85.38 85 VAL A N 1
ATOM 654 C CA . VAL A 1 85 ? 1.602 -8.471 -4.245 1.00 85.38 85 VAL A CA 1
ATOM 655 C C . VAL A 1 85 ? 2.317 -7.226 -4.790 1.00 85.38 85 VAL A C 1
ATOM 657 O O . VAL A 1 85 ? 2.348 -7.014 -6.001 1.00 85.38 85 VAL A O 1
ATOM 660 N N . ALA A 1 86 ? 2.946 -6.418 -3.935 1.00 83.50 86 ALA A N 1
ATOM 661 C CA . ALA A 1 86 ? 3.633 -5.196 -4.350 1.00 83.50 86 ALA A CA 1
ATOM 662 C C . ALA A 1 86 ? 4.742 -5.465 -5.382 1.00 83.50 86 ALA A C 1
ATOM 664 O O . ALA A 1 86 ? 4.924 -4.667 -6.302 1.00 83.50 86 ALA A O 1
ATOM 665 N N . SER A 1 87 ? 5.429 -6.608 -5.273 1.00 83.12 87 SER A N 1
ATOM 666 C CA . SER A 1 87 ? 6.504 -6.995 -6.193 1.00 83.12 87 SER A CA 1
ATOM 667 C C . SER A 1 87 ? 6.021 -7.289 -7.620 1.00 83.12 87 SER A C 1
ATOM 669 O O . SER A 1 87 ? 6.752 -7.030 -8.575 1.00 83.12 87 SER A O 1
ATOM 671 N N . VAL A 1 88 ? 4.780 -7.767 -7.786 1.00 82.00 88 VAL A N 1
ATOM 672 C CA . VAL A 1 88 ? 4.241 -8.191 -9.091 1.00 82.00 88 VAL A CA 1
ATOM 673 C C . VAL A 1 88 ? 3.253 -7.202 -9.696 1.00 82.00 88 VAL A C 1
ATOM 675 O O . VAL A 1 88 ? 3.145 -7.115 -10.917 1.00 82.00 88 VAL A O 1
ATOM 678 N N . MET A 1 89 ? 2.525 -6.435 -8.880 1.00 78.50 89 MET A N 1
ATOM 679 C CA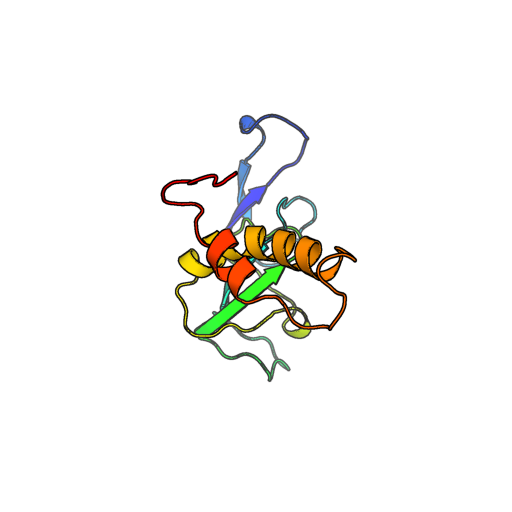 . MET A 1 89 ? 1.351 -5.705 -9.365 1.00 78.50 89 MET A CA 1
ATOM 680 C C . MET A 1 89 ? 1.683 -4.583 -10.346 1.00 78.50 89 MET A C 1
ATOM 682 O O . MET A 1 89 ? 0.904 -4.357 -11.272 1.00 78.50 89 MET A O 1
ATOM 686 N N . ILE A 1 90 ? 2.819 -3.891 -10.197 1.00 69.88 90 ILE A N 1
ATOM 687 C CA . ILE A 1 90 ? 3.197 -2.842 -11.156 1.00 69.88 90 ILE A CA 1
ATOM 688 C C . ILE A 1 90 ? 3.581 -3.432 -12.518 1.00 69.88 90 ILE A C 1
ATOM 690 O O . ILE A 1 90 ? 3.157 -2.908 -13.545 1.00 69.88 90 ILE A O 1
ATOM 694 N N . GLN A 1 91 ? 4.300 -4.560 -12.537 1.00 69.75 91 GLN A N 1
ATOM 695 C CA . GLN A 1 91 ? 4.595 -5.272 -13.782 1.00 69.75 91 GLN A CA 1
ATOM 696 C C . GLN A 1 91 ? 3.323 -5.850 -14.407 1.00 69.75 91 GLN A C 1
ATOM 698 O O . GLN A 1 91 ? 3.105 -5.696 -15.607 1.00 69.75 91 GLN A O 1
ATOM 703 N N . ALA A 1 92 ? 2.456 -6.453 -13.592 1.00 70.44 92 ALA A N 1
ATOM 704 C CA . ALA A 1 92 ? 1.205 -7.042 -14.050 1.00 70.44 92 ALA A CA 1
ATOM 705 C C . ALA A 1 92 ? 0.275 -6.004 -14.697 1.00 70.44 92 ALA A C 1
ATOM 707 O O . ALA A 1 92 ? -0.366 -6.310 -15.696 1.00 70.44 92 ALA A O 1
ATOM 708 N N . HIS A 1 93 ? 0.227 -4.769 -14.183 1.00 68.75 93 HIS A N 1
ATOM 709 C CA . HIS A 1 93 ? -0.580 -3.693 -14.771 1.00 68.75 93 HIS A CA 1
ATOM 710 C C . HIS A 1 93 ? -0.115 -3.285 -16.170 1.00 68.75 93 HIS A C 1
ATOM 712 O O . HIS A 1 93 ? -0.952 -2.995 -17.026 1.00 68.75 93 HIS A O 1
ATOM 718 N N . THR A 1 94 ? 1.197 -3.243 -16.402 1.00 64.44 94 THR A N 1
ATOM 719 C CA . THR A 1 94 ? 1.753 -2.968 -17.731 1.00 64.44 94 THR A CA 1
ATOM 720 C C . THR A 1 94 ? 1.445 -4.128 -18.672 1.00 64.44 94 THR A C 1
ATOM 722 O O . THR A 1 94 ? 0.844 -3.920 -19.721 1.00 64.44 94 THR A O 1
ATOM 725 N N . TRP A 1 95 ? 1.722 -5.362 -18.241 1.00 60.03 95 TRP A N 1
ATOM 726 C CA . TRP A 1 95 ? 1.495 -6.552 -19.061 1.00 60.03 95 TRP A CA 1
ATOM 727 C C . TRP A 1 95 ? 0.023 -6.768 -19.419 1.00 60.03 95 TRP A C 1
ATOM 729 O O . TRP A 1 95 ? -0.293 -7.049 -20.569 1.00 60.03 95 TRP A O 1
ATOM 739 N N . PHE A 1 96 ? -0.895 -6.611 -18.461 1.00 57.91 96 PHE A N 1
ATOM 740 C CA . PHE A 1 96 ? -2.326 -6.792 -18.712 1.00 57.91 96 PHE A CA 1
ATOM 741 C C . PHE A 1 96 ? -2.837 -5.806 -19.766 1.00 57.91 96 PHE A C 1
ATOM 743 O O . PHE A 1 96 ? -3.674 -6.168 -20.587 1.00 57.91 96 PHE A O 1
ATOM 750 N N . LYS A 1 97 ? -2.315 -4.573 -19.781 1.00 57.09 97 LYS A N 1
ATOM 751 C CA . LYS A 1 97 ? -2.624 -3.617 -20.846 1.00 57.09 97 LYS A CA 1
ATOM 752 C C . LYS A 1 97 ? -2.034 -4.069 -22.176 1.00 57.09 97 LYS A C 1
ATOM 754 O O . LYS A 1 97 ? -2.762 -4.088 -23.155 1.00 57.09 97 LYS A O 1
ATOM 759 N N . ASP A 1 98 ? -0.775 -4.486 -22.217 1.00 54.78 98 ASP A N 1
ATOM 760 C CA . ASP A 1 98 ? -0.150 -4.912 -23.474 1.00 54.78 98 ASP A CA 1
ATOM 761 C C . ASP A 1 98 ? -0.864 -6.132 -24.087 1.00 54.78 98 ASP A C 1
ATOM 763 O O . ASP A 1 98 ? -1.167 -6.140 -25.275 1.00 54.78 98 ASP A O 1
ATOM 767 N N . VAL A 1 99 ? -1.242 -7.117 -23.268 1.00 57.34 99 VAL A N 1
ATOM 768 C CA . VAL A 1 99 ? -1.970 -8.322 -23.704 1.00 57.34 99 VAL A CA 1
ATOM 769 C C . VAL A 1 99 ? -3.403 -8.036 -24.141 1.00 57.34 99 VAL A C 1
ATOM 771 O O . VAL A 1 99 ? -3.883 -8.650 -25.087 1.00 57.34 99 VAL A O 1
ATOM 774 N N . MET A 1 100 ? -4.106 -7.123 -23.470 1.00 49.41 100 MET A N 1
ATOM 775 C CA . MET A 1 100 ? -5.502 -6.807 -23.803 1.00 49.41 100 MET A CA 1
ATOM 776 C C . MET A 1 100 ? -5.639 -5.822 -24.971 1.00 49.41 100 MET A C 1
ATOM 778 O O . MET A 1 100 ? -6.728 -5.695 -25.527 1.00 49.41 100 MET A O 1
ATOM 782 N N . VAL A 1 101 ? -4.577 -5.084 -25.309 1.00 52.19 101 VAL A N 1
ATOM 783 C CA . VAL A 1 101 ? -4.597 -4.033 -26.341 1.00 52.19 101 VAL A CA 1
ATOM 784 C C . VAL A 1 101 ? -3.877 -4.483 -27.620 1.00 52.19 101 VAL A C 1
ATOM 786 O O . VAL A 1 101 ? -4.040 -3.835 -28.652 1.00 52.19 101 VAL A O 1
ATOM 789 N N . ASP A 1 102 ? -3.132 -5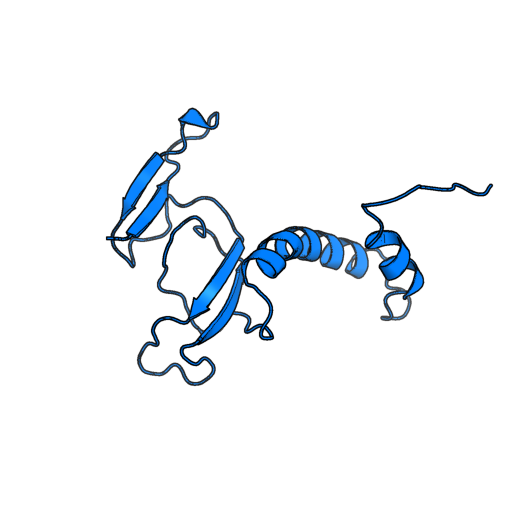.594 -27.597 1.00 50.78 102 ASP A N 1
ATOM 790 C CA . ASP A 1 102 ? -2.574 -6.193 -28.811 1.00 50.78 102 ASP A CA 1
ATOM 791 C C . ASP A 1 102 ? -3.696 -6.846 -29.647 1.00 50.78 102 ASP A C 1
ATOM 793 O O . ASP A 1 102 ? -4.280 -7.855 -29.230 1.00 50.78 102 ASP A O 1
ATOM 797 N N . PRO A 1 103 ? -4.011 -6.305 -30.840 1.00 51.22 103 PRO A N 1
ATOM 798 C CA . PRO A 1 103 ? -5.033 -6.876 -31.707 1.00 51.22 103 PRO A CA 1
ATOM 799 C C . PRO A 1 103 ? -4.690 -8.296 -32.183 1.00 51.22 103 PRO A C 1
ATOM 801 O O . PRO A 1 103 ? -5.599 -9.002 -32.588 1.00 51.22 103 PRO A O 1
ATOM 804 N N . CYS A 1 104 ? -3.430 -8.746 -32.102 1.00 47.62 104 CYS A N 1
ATOM 805 C CA . CYS A 1 104 ? -3.049 -10.130 -32.414 1.00 47.62 104 CYS A CA 1
ATOM 806 C C . CYS A 1 104 ? -3.359 -11.116 -31.273 1.00 47.62 104 CYS A C 1
ATOM 808 O O . CYS A 1 104 ? -3.300 -12.328 -31.471 1.00 47.62 104 CYS A O 1
ATOM 810 N N . VAL A 1 105 ? -3.625 -10.610 -30.065 1.00 50.25 105 VAL A N 1
ATOM 811 C CA . VAL A 1 105 ? -3.857 -11.402 -28.844 1.00 50.25 105 VAL A CA 1
ATOM 812 C C . VAL A 1 105 ? -5.336 -11.387 -28.443 1.00 50.25 105 VAL A C 1
ATOM 814 O O . VAL A 1 105 ? -5.818 -12.314 -27.794 1.00 50.25 105 VAL A O 1
ATOM 817 N N . ALA A 1 106 ? -6.073 -10.357 -28.862 1.00 50.41 106 ALA A N 1
ATOM 818 C CA . ALA A 1 106 ? -7.459 -10.105 -28.483 1.00 50.41 106 ALA A CA 1
ATOM 819 C C . ALA A 1 106 ? -8.512 -10.648 -29.470 1.00 50.41 106 ALA A C 1
ATOM 821 O O . ALA A 1 106 ? -9.670 -10.243 -29.370 1.00 50.41 106 ALA A O 1
ATOM 822 N N . ASP A 1 107 ? -8.155 -11.541 -30.400 1.00 46.81 107 ASP A N 1
ATOM 823 C CA . ASP A 1 107 ? -9.086 -11.958 -31.463 1.00 46.81 107 ASP A CA 1
ATOM 824 C C . ASP A 1 107 ? -10.353 -12.666 -30.926 1.00 46.81 107 ASP A C 1
ATOM 826 O O . ASP A 1 107 ? -11.428 -12.506 -31.504 1.00 46.81 107 ASP A O 1
ATOM 830 N N . ASP A 1 108 ? -10.290 -13.317 -29.751 1.00 47.97 108 ASP A N 1
ATOM 831 C CA . ASP A 1 108 ? -11.411 -14.129 -29.235 1.00 47.97 108 ASP A CA 1
ATOM 832 C C . ASP A 1 108 ? -11.813 -13.833 -27.771 1.00 47.97 108 ASP A C 1
ATOM 834 O O . ASP A 1 108 ? -12.623 -14.550 -27.177 1.00 47.97 108 ASP A O 1
ATOM 838 N N . GLY A 1 109 ? -11.230 -12.808 -27.136 1.00 49.56 109 GLY A N 1
ATOM 839 C CA . GLY A 1 109 ? -11.481 -12.496 -25.718 1.00 49.56 109 GLY A CA 1
ATOM 840 C C . GLY A 1 109 ? -10.953 -13.539 -24.715 1.00 49.56 109 GLY A C 1
ATOM 841 O O . GLY A 1 109 ? -11.271 -13.464 -23.526 1.00 49.56 109 GLY A O 1
ATOM 842 N N . TYR A 1 110 ? -10.136 -14.495 -25.168 1.00 46.31 110 TYR A N 1
ATOM 843 C CA . TYR A 1 110 ? -9.451 -15.484 -24.336 1.00 46.31 110 TYR A CA 1
ATOM 844 C C . TYR A 1 110 ? -7.936 -15.261 -24.375 1.00 46.31 110 TYR A C 1
ATOM 846 O O . TYR A 1 110 ? -7.312 -15.364 -25.425 1.00 46.31 110 TYR A O 1
ATOM 854 N N . ILE A 1 111 ? -7.333 -15.009 -23.210 1.00 52.94 111 ILE A N 1
ATOM 855 C CA . ILE A 1 111 ? -5.873 -14.990 -23.048 1.00 52.94 111 ILE A CA 1
ATOM 856 C C . ILE A 1 111 ? -5.364 -16.434 -23.203 1.00 52.94 111 ILE A C 1
ATOM 858 O O . ILE A 1 111 ? -5.734 -17.301 -22.406 1.00 52.94 111 ILE A O 1
ATOM 862 N N . ASP A 1 112 ? -4.528 -16.707 -24.214 1.00 53.56 112 ASP A N 1
ATOM 863 C CA . ASP A 1 112 ? -3.931 -18.035 -24.413 1.00 53.56 112 ASP A CA 1
ATOM 864 C C . ASP A 1 112 ? -3.110 -18.435 -23.176 1.00 53.56 112 ASP A C 1
ATOM 866 O O . ASP A 1 112 ? -2.156 -17.767 -22.766 1.00 53.56 112 ASP A O 1
ATOM 870 N N . ARG A 1 113 ? -3.467 -19.574 -22.579 1.00 47.84 113 ARG A N 1
ATOM 871 C CA . ARG A 1 113 ? -2.810 -20.125 -21.391 1.00 47.84 113 ARG A CA 1
ATOM 872 C C . ARG A 1 113 ? -1.325 -20.427 -21.625 1.00 47.84 113 ARG A C 1
ATOM 874 O O . ARG A 1 113 ? -0.535 -20.312 -20.697 1.00 47.84 113 ARG A O 1
ATOM 881 N N . ARG A 1 114 ? -0.928 -20.711 -22.870 1.00 50.22 114 ARG A N 1
ATOM 882 C CA . ARG A 1 114 ? 0.474 -20.915 -23.271 1.00 50.22 114 ARG A CA 1
ATOM 883 C C . ARG A 1 114 ? 1.303 -19.632 -23.185 1.00 50.22 114 ARG A C 1
ATOM 885 O O . ARG A 1 114 ? 2.513 -19.705 -22.993 1.00 50.22 114 ARG A O 1
ATOM 892 N N . LEU A 1 115 ? 0.674 -18.461 -23.318 1.00 52.03 115 LEU A N 1
ATOM 893 C CA . LEU A 1 115 ? 1.338 -17.165 -23.156 1.00 52.03 115 LEU A CA 1
ATOM 894 C C . LEU A 1 115 ? 1.525 -16.803 -21.679 1.00 52.03 115 LEU A C 1
ATOM 896 O O . LEU A 1 115 ? 2.567 -16.251 -21.339 1.00 52.03 115 LEU A O 1
ATOM 900 N N . ILE A 1 116 ? 0.588 -17.179 -20.800 1.00 52.84 116 ILE A N 1
ATOM 901 C CA . ILE A 1 116 ? 0.773 -17.075 -19.339 1.00 52.84 116 ILE A CA 1
ATOM 902 C C . ILE A 1 116 ? 1.981 -17.918 -18.907 1.00 52.84 116 ILE A C 1
ATOM 904 O O . ILE A 1 116 ? 2.863 -17.414 -18.210 1.00 52.84 116 ILE A O 1
ATOM 908 N N . ASP A 1 117 ? 2.068 -19.156 -19.400 1.00 42.91 117 ASP A N 1
ATOM 909 C CA . ASP A 1 117 ? 3.180 -20.062 -19.094 1.00 42.91 117 ASP A CA 1
ATOM 910 C C . ASP A 1 117 ? 4.521 -19.561 -19.662 1.00 42.91 117 ASP A C 1
ATOM 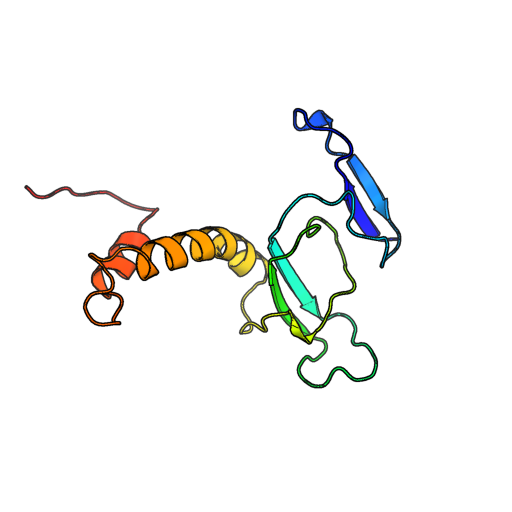912 O O . ASP A 1 117 ? 5.558 -19.763 -19.041 1.00 42.91 117 ASP A O 1
ATOM 916 N N . ARG A 1 118 ? 4.534 -18.849 -20.800 1.00 42.28 118 ARG A N 1
ATOM 917 C CA . ARG A 1 118 ? 5.755 -18.217 -21.346 1.00 42.28 118 ARG A CA 1
ATOM 918 C C . ARG A 1 118 ? 6.144 -16.916 -20.641 1.00 42.28 118 ARG A C 1
ATOM 920 O O . ARG A 1 118 ? 7.330 -16.607 -20.572 1.00 42.28 118 ARG A O 1
ATOM 927 N N . ALA A 1 119 ? 5.177 -16.148 -20.144 1.00 42.47 119 ALA A N 1
ATOM 928 C CA . ALA A 1 119 ? 5.414 -14.851 -19.509 1.00 42.47 119 ALA A CA 1
ATOM 929 C C . ALA A 1 119 ? 5.842 -14.977 -18.037 1.00 42.47 119 ALA A C 1
ATOM 931 O O . ALA A 1 119 ? 6.608 -14.145 -17.557 1.00 42.47 119 ALA A O 1
ATOM 932 N N . MET A 1 120 ? 5.407 -16.030 -17.332 1.00 37.16 120 MET A N 1
ATOM 933 C CA . MET A 1 120 ? 5.850 -16.318 -15.959 1.00 37.16 120 MET A CA 1
ATOM 934 C C . MET A 1 120 ? 7.292 -16.844 -15.870 1.00 37.16 120 MET A C 1
ATOM 936 O O . MET A 1 120 ? 7.874 -16.848 -14.787 1.00 37.16 120 MET A O 1
ATOM 940 N N . VAL A 1 121 ? 7.905 -17.236 -16.990 1.00 37.94 121 VAL A N 1
ATOM 941 C CA . VAL A 1 121 ? 9.305 -17.688 -17.053 1.00 37.94 121 VAL A CA 1
ATOM 942 C C . VAL A 1 121 ? 10.228 -16.495 -17.326 1.00 37.94 121 VAL A C 1
ATOM 944 O O . VAL A 1 121 ? 10.974 -16.450 -18.298 1.00 37.94 121 VAL A O 1
ATOM 947 N N . TRP A 1 122 ? 10.214 -15.504 -16.438 1.00 32.41 122 TRP A N 1
ATOM 948 C CA . TRP A 1 122 ? 11.382 -14.640 -16.234 1.00 32.41 122 TRP A CA 1
ATOM 949 C C . TRP A 1 122 ? 12.229 -15.279 -15.131 1.00 32.41 122 TRP A C 1
ATOM 951 O O . TRP A 1 122 ? 12.242 -14.835 -13.986 1.00 32.41 122 TRP A O 1
ATOM 961 N N . GLY A 1 123 ? 12.855 -16.412 -15.461 1.00 36.16 123 GLY A N 1
ATOM 962 C CA . GLY A 1 123 ? 13.556 -17.235 -14.477 1.00 36.16 123 GLY A CA 1
ATOM 963 C C . GLY A 1 123 ? 14.546 -18.236 -15.056 1.00 36.16 123 GLY A C 1
ATOM 964 O O . GLY A 1 123 ? 15.706 -18.191 -14.670 1.00 36.16 123 GLY A O 1
ATOM 965 N N . GLU A 1 124 ? 14.163 -19.116 -15.985 1.00 34.25 124 GLU A N 1
ATOM 966 C CA . GLU A 1 124 ? 15.076 -20.176 -16.445 1.00 34.25 124 GLU A CA 1
ATOM 967 C C . GLU A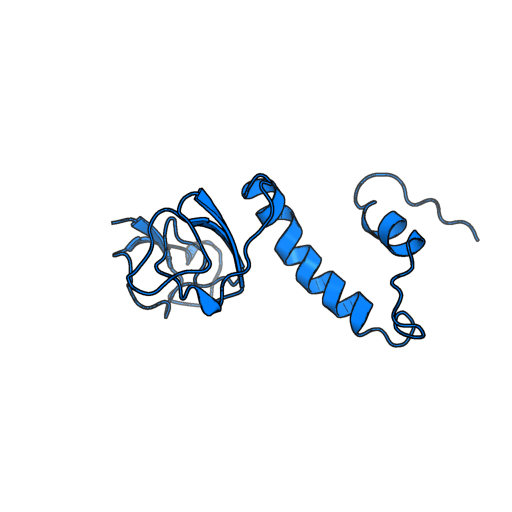 1 124 ? 14.897 -20.505 -17.939 1.00 34.25 124 GLU A C 1
ATOM 969 O O . GLU A 1 124 ? 13.816 -20.856 -18.396 1.00 34.25 124 GLU A O 1
ATOM 974 N N . SER A 1 125 ? 16.003 -20.367 -18.683 1.00 36.03 125 SER A N 1
ATOM 975 C CA . SER A 1 125 ? 16.286 -20.841 -20.051 1.00 36.03 125 SER A CA 1
ATOM 976 C C . SER A 1 125 ? 15.248 -20.577 -21.158 1.00 36.03 125 SER A C 1
ATOM 978 O O . SER A 1 125 ? 14.264 -21.295 -21.316 1.00 36.03 125 SER A O 1
ATOM 980 N N . LEU A 1 126 ? 15.570 -19.628 -22.042 1.00 32.12 126 LEU A N 1
ATOM 981 C CA . LEU A 1 126 ? 15.016 -19.558 -23.395 1.00 32.12 126 LEU A CA 1
ATOM 982 C C . LEU A 1 126 ? 15.657 -20.658 -24.256 1.00 32.12 126 LEU A C 1
ATOM 984 O O . LEU A 1 126 ? 16.818 -20.536 -24.645 1.00 32.12 126 LEU A O 1
ATOM 988 N N . LEU A 1 127 ? 14.907 -21.716 -24.564 1.00 31.09 127 LEU A N 1
ATOM 989 C CA . LEU A 1 127 ? 15.169 -22.536 -25.746 1.00 31.09 127 LEU A CA 1
ATOM 990 C C . LEU A 1 127 ? 14.364 -21.936 -26.902 1.00 31.09 127 LEU A C 1
ATOM 992 O O . LEU A 1 127 ? 13.136 -21.879 -26.854 1.00 31.09 127 LEU A O 1
ATOM 996 N N . LEU A 1 128 ? 15.086 -21.421 -27.895 1.00 30.12 128 LEU A N 1
ATOM 997 C CA . LEU A 1 128 ? 14.547 -21.068 -29.202 1.00 30.12 128 LEU A CA 1
ATOM 998 C C . LEU A 1 128 ? 14.586 -22.345 -30.048 1.00 30.12 128 LEU A C 1
ATOM 1000 O O . LEU A 1 128 ? 15.673 -22.886 -30.241 1.00 30.12 128 LEU A O 1
ATOM 1004 N N . ASP A 1 129 ? 13.430 -22.810 -30.512 1.00 33.53 129 ASP A N 1
ATOM 1005 C CA . ASP A 1 129 ? 13.341 -23.742 -31.644 1.00 33.53 129 ASP A CA 1
ATOM 1006 C C . ASP A 1 129 ? 12.988 -22.942 -32.912 1.00 33.53 129 ASP A C 1
ATOM 1008 O O . ASP A 1 129 ? 12.321 -21.906 -32.809 1.00 33.53 129 ASP A O 1
ATOM 1012 N N . ASP A 1 130 ? 13.501 -23.425 -34.052 1.00 41.34 130 ASP A N 1
ATOM 1013 C CA . ASP A 1 130 ? 13.572 -22.788 -35.387 1.00 41.34 130 ASP A CA 1
ATOM 1014 C C . ASP A 1 130 ? 12.285 -22.110 -35.906 1.00 41.34 130 ASP A C 1
ATOM 1016 O O . ASP A 1 130 ? 11.178 -22.686 -35.773 1.00 41.34 130 ASP A O 1
#

Organism: NCBI:txid192012